Protein AF-A0A847CX17-F1 (afdb_monomer_lite)

Radius of gyration: 21.46 Å; chains: 1; bounding box: 56×15×43 Å

Sequence (42 aa):
VGGSDSPELKKGKTFVRKEEKVGRNDPCPCGSGKKYKKCCGA

Structure (mmCIF, N/CA/C/O backbone):
data_AF-A0A847CX17-F1
#
_entry.id   AF-A0A847CX17-F1
#
loop_
_atom_site.group_PDB
_atom_site.id
_atom_site.type_symbol
_atom_site.label_atom_id
_atom_site.label_alt_id
_atom_site.label_comp_id
_atom_site.label_asym_id
_atom_site.label_entity_id
_atom_site.label_seq_id
_atom_site.pdbx_PDB_ins_code
_atom_site.Cartn_x
_atom_site.Cartn_y
_atom_site.Cartn_z
_atom_site.occupancy
_atom_site.B_iso_or_equiv
_atom_site.auth_seq_id
_atom_site.auth_comp_id
_atom_site.auth_asym_id
_atom_site.auth_atom_id
_atom_site.pdbx_PDB_model_num
ATOM 1 N N . VAL A 1 1 ? 43.286 5.575 -34.095 1.00 49.31 1 VAL A N 1
ATOM 2 C CA . VAL A 1 1 ? 42.691 4.603 -33.150 1.00 49.31 1 VAL A CA 1
ATOM 3 C C . VAL A 1 1 ? 41.339 5.149 -32.710 1.00 49.31 1 VAL A C 1
ATOM 5 O O . VAL A 1 1 ? 41.287 6.060 -31.901 1.00 49.31 1 VAL A O 1
ATOM 8 N N . GLY A 1 2 ? 40.263 4.743 -33.388 1.00 46.38 2 GLY A N 1
ATOM 9 C CA . GLY A 1 2 ? 38.898 5.199 -33.097 1.00 46.38 2 GLY A CA 1
ATOM 10 C C . GLY A 1 2 ? 38.253 4.235 -32.110 1.00 46.38 2 GLY A C 1
ATOM 11 O O . GLY A 1 2 ? 38.272 3.034 -32.357 1.00 46.38 2 GLY A O 1
ATOM 12 N N . GLY A 1 3 ? 37.783 4.752 -30.975 1.00 50.19 3 GLY A N 1
ATOM 13 C CA . GLY A 1 3 ? 37.198 3.961 -29.895 1.00 50.19 3 GLY A CA 1
ATOM 14 C C . GLY A 1 3 ? 35.855 3.369 -30.306 1.00 50.19 3 GLY A C 1
ATOM 15 O O . GLY A 1 3 ? 34.913 4.103 -30.595 1.00 50.19 3 GLY A O 1
ATOM 16 N N . SER A 1 4 ? 35.806 2.044 -30.341 1.00 55.03 4 SER A N 1
ATOM 17 C CA . SER A 1 4 ? 34.621 1.258 -30.654 1.00 55.03 4 SER A CA 1
ATOM 18 C C . SER A 1 4 ? 33.704 1.121 -29.437 1.00 55.03 4 SER A C 1
ATOM 20 O O . SER A 1 4 ? 34.138 0.677 -28.378 1.00 55.03 4 SER A O 1
ATOM 22 N N . ASP A 1 5 ? 32.441 1.459 -29.682 1.00 57.00 5 ASP A N 1
ATO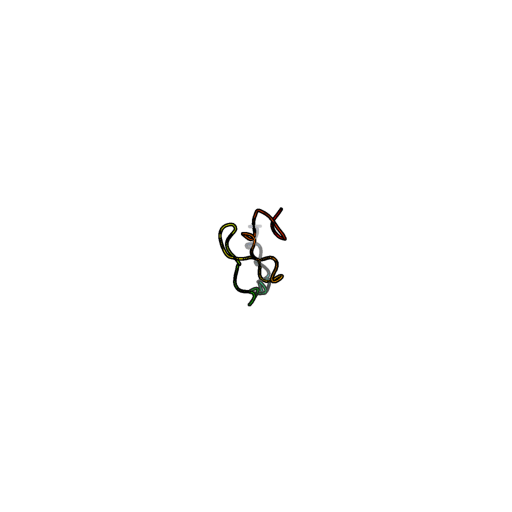M 23 C CA . ASP A 1 5 ? 31.212 0.817 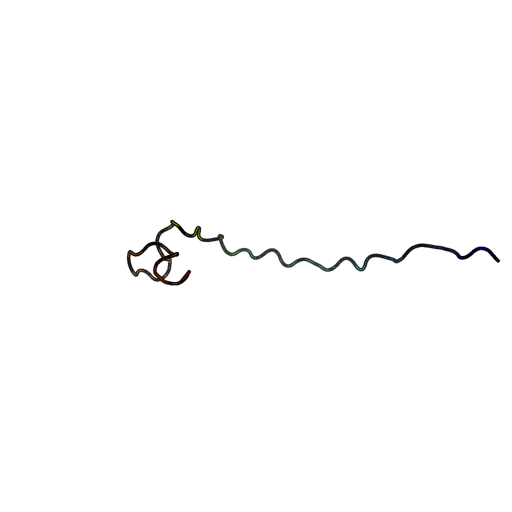-29.207 1.00 57.00 5 ASP A CA 1
ATOM 24 C C . ASP A 1 5 ? 30.818 0.828 -27.713 1.00 57.00 5 ASP A C 1
ATOM 26 O O . ASP A 1 5 ? 31.324 0.087 -26.876 1.00 57.00 5 ASP A O 1
ATOM 30 N N . SER A 1 6 ? 29.827 1.689 -27.446 1.00 62.00 6 SER A N 1
ATOM 31 C CA . SER A 1 6 ? 28.540 1.447 -26.768 1.00 62.00 6 SER A CA 1
ATOM 32 C C . SER A 1 6 ? 28.465 0.503 -25.548 1.00 62.00 6 SER A C 1
ATOM 34 O O . SER A 1 6 ? 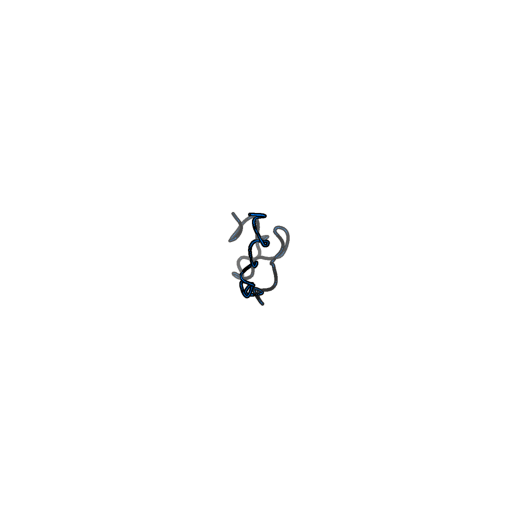28.746 -0.688 -25.652 1.00 62.00 6 SER A O 1
ATOM 36 N N . PRO A 1 7 ? 27.931 0.965 -24.395 1.00 59.78 7 PRO A N 1
ATOM 37 C CA . PRO A 1 7 ? 27.702 0.099 -23.243 1.00 59.78 7 PRO A CA 1
ATOM 38 C C . PRO A 1 7 ? 26.496 -0.830 -23.468 1.00 59.78 7 PRO A C 1
ATOM 40 O O . PRO A 1 7 ? 25.346 -0.390 -23.518 1.00 59.78 7 PRO A O 1
ATOM 43 N N . GLU A 1 8 ? 26.758 -2.136 -23.547 1.00 63.69 8 GLU A N 1
ATOM 44 C CA . GLU A 1 8 ? 25.739 -3.186 -23.503 1.00 63.69 8 GLU A CA 1
ATOM 45 C C . GLU A 1 8 ? 24.922 -3.110 -22.201 1.00 63.69 8 GLU A C 1
ATOM 47 O O . GLU A 1 8 ? 25.372 -3.437 -21.097 1.00 63.69 8 GLU A O 1
ATOM 52 N N . LEU A 1 9 ? 23.669 -2.680 -22.347 1.00 59.78 9 LEU A N 1
ATOM 53 C CA . LEU A 1 9 ? 22.648 -2.660 -21.309 1.00 59.78 9 LEU A CA 1
ATOM 54 C C . LEU A 1 9 ? 22.312 -4.094 -20.878 1.00 59.78 9 LEU A C 1
ATOM 56 O O . LEU A 1 9 ? 21.532 -4.797 -21.523 1.00 59.78 9 LEU A O 1
ATOM 60 N N . LYS A 1 10 ? 22.864 -4.520 -19.737 1.00 61.25 10 LYS A N 1
ATOM 61 C CA . LYS A 1 10 ? 22.457 -5.746 -19.036 1.00 61.25 10 LYS A CA 1
ATOM 62 C C . LYS A 1 10 ? 20.951 -5.699 -18.762 1.00 61.25 10 LYS A C 1
ATOM 64 O O . LYS A 1 10 ? 20.486 -4.972 -17.885 1.00 61.25 10 LYS A O 1
ATOM 69 N N . LYS A 1 11 ? 20.186 -6.490 -19.515 1.00 63.53 11 LYS A N 1
ATOM 70 C CA . LYS A 1 11 ? 18.728 -6.625 -19.410 1.00 63.53 11 LYS A CA 1
ATOM 71 C C . LYS A 1 11 ? 18.352 -7.273 -18.074 1.00 63.53 11 LYS A C 1
ATOM 73 O O . LYS A 1 11 ? 18.214 -8.491 -17.968 1.00 63.53 11 LYS A O 1
ATOM 78 N N . GLY A 1 12 ? 18.221 -6.450 -17.036 1.00 66.75 12 GLY A N 1
ATOM 79 C CA . GLY A 1 12 ? 17.691 -6.861 -15.741 1.00 66.75 12 GLY A CA 1
ATOM 80 C C . GLY A 1 12 ? 16.257 -7.353 -15.912 1.00 66.75 12 GLY A C 1
ATOM 81 O O . GLY A 1 12 ? 15.402 -6.625 -16.411 1.00 66.75 12 GLY A O 1
ATOM 82 N N . LYS A 1 13 ? 15.988 -8.603 -15.530 1.00 68.31 13 LYS A N 1
ATOM 83 C CA . LYS A 1 13 ? 14.625 -9.140 -15.492 1.00 68.31 13 LYS A CA 1
ATOM 84 C C . LYS A 1 13 ? 13.876 -8.385 -14.393 1.00 68.31 13 LYS A C 1
ATOM 86 O O . LYS A 1 13 ? 14.086 -8.646 -13.211 1.00 68.31 13 LYS A O 1
ATOM 91 N N . THR A 1 14 ? 13.059 -7.406 -14.766 1.00 71.19 14 THR A N 1
ATOM 92 C CA . THR A 1 14 ? 12.198 -6.695 -13.823 1.00 71.19 14 THR A CA 1
ATOM 93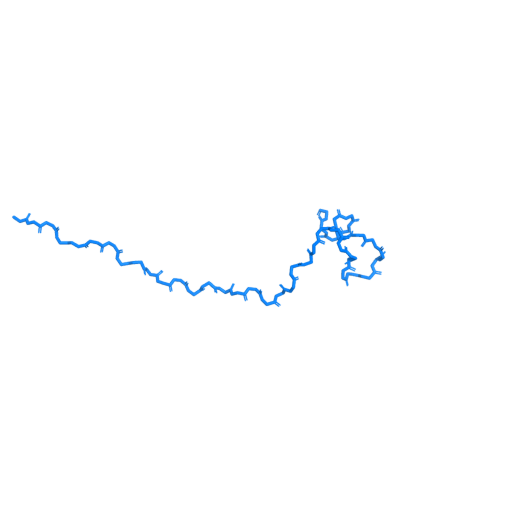 C C . THR A 1 14 ? 11.117 -7.662 -13.350 1.00 71.19 14 THR A C 1
ATOM 95 O O . THR A 1 14 ? 10.259 -8.092 -14.117 1.00 71.19 14 THR A O 1
ATOM 98 N N . PHE A 1 15 ? 11.186 -8.064 -12.082 1.00 73.44 15 PHE A N 1
ATOM 99 C CA . PHE A 1 15 ? 10.147 -8.883 -11.468 1.00 73.44 15 PHE A CA 1
ATOM 100 C C . PHE A 1 15 ? 8.847 -8.077 -11.437 1.00 73.44 15 PHE A C 1
ATOM 102 O O . PHE A 1 15 ? 8.729 -7.086 -10.715 1.00 73.44 15 PHE A O 1
ATOM 109 N N . VAL A 1 16 ? 7.869 -8.487 -12.244 1.00 73.44 16 VAL A N 1
ATOM 110 C CA . VAL A 1 16 ? 6.522 -7.920 -12.192 1.00 73.44 16 VAL A CA 1
ATOM 111 C C . VAL A 1 16 ? 5.875 -8.438 -10.912 1.00 73.44 16 VAL A C 1
ATOM 113 O O . VAL A 1 16 ? 5.584 -9.628 -10.798 1.00 73.44 16 VAL A O 1
ATOM 116 N N . ARG A 1 17 ? 5.673 -7.557 -9.925 1.00 72.25 17 ARG A N 1
ATOM 117 C CA . ARG A 1 17 ? 4.853 -7.887 -8.753 1.00 72.25 17 ARG A CA 1
ATOM 118 C C . ARG A 1 17 ? 3.452 -8.239 -9.253 1.00 72.25 17 ARG A C 1
ATOM 120 O O .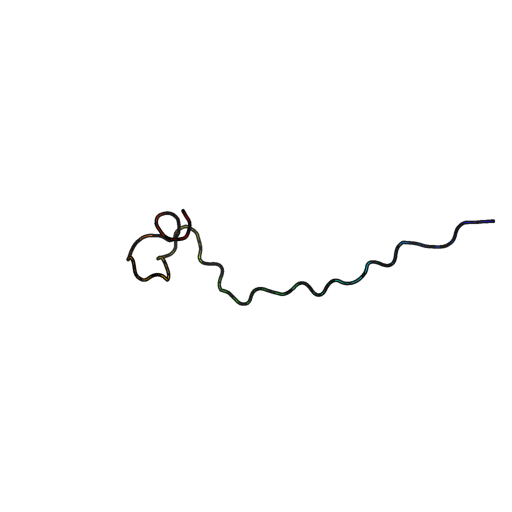 ARG A 1 17 ? 2.764 -7.380 -9.794 1.00 72.25 17 ARG A O 1
ATOM 127 N N . LYS A 1 18 ? 3.057 -9.501 -9.068 1.00 67.38 18 LYS A N 1
ATOM 128 C CA . LYS A 1 18 ? 1.706 -10.016 -9.348 1.00 67.38 18 LYS A CA 1
ATOM 129 C C . LYS A 1 18 ? 0.701 -9.637 -8.247 1.00 67.38 18 LYS A C 1
ATOM 131 O O . LYS A 1 18 ? -0.428 -10.106 -8.256 1.00 67.38 18 LYS A O 1
ATOM 136 N N . GLU A 1 19 ? 1.114 -8.826 -7.277 1.00 74.69 19 GLU A N 1
ATOM 137 C CA . GLU A 1 19 ? 0.206 -8.279 -6.276 1.00 74.69 19 GLU A CA 1
ATOM 138 C C . GLU A 1 19 ? -0.638 -7.181 -6.917 1.00 74.69 19 GLU A C 1
ATOM 140 O O . GLU A 1 19 ? -0.106 -6.237 -7.513 1.00 74.69 19 GLU A O 1
ATOM 145 N N . GLU A 1 20 ? -1.958 -7.306 -6.788 1.00 75.12 20 GLU A N 1
ATOM 146 C CA . GLU A 1 20 ? -2.868 -6.213 -7.098 1.00 75.12 20 GLU A CA 1
ATOM 147 C C . GLU A 1 20 ? -2.459 -5.001 -6.261 1.00 75.12 20 GLU A C 1
ATOM 149 O O . GLU A 1 20 ? -2.362 -5.060 -5.033 1.00 75.12 20 GLU A O 1
ATOM 154 N N . LYS A 1 21 ? -2.157 -3.891 -6.937 1.00 78.44 21 LYS A N 1
ATOM 155 C CA . LYS A 1 21 ? -1.826 -2.641 -6.260 1.00 78.44 21 LYS A CA 1
ATOM 156 C C . LYS A 1 21 ? -3.091 -2.140 -5.579 1.00 78.44 21 LYS A C 1
ATOM 158 O O . LYS A 1 21 ? -3.906 -1.489 -6.226 1.00 78.44 21 LYS A O 1
ATOM 163 N N . VAL A 1 22 ? -3.246 -2.438 -4.290 1.00 86.25 22 VAL A N 1
ATOM 164 C CA . VAL A 1 22 ? -4.363 -1.902 -3.514 1.00 86.25 22 VAL A CA 1
ATOM 165 C C . VAL A 1 22 ? -4.258 -0.376 -3.508 1.00 86.25 22 VAL A C 1
ATOM 167 O O . VAL A 1 22 ? -3.231 0.209 -3.138 1.00 86.25 22 VAL A O 1
ATOM 170 N N . GLY A 1 23 ? -5.292 0.291 -4.004 1.00 90.50 23 GLY A N 1
ATOM 171 C CA . GLY A 1 23 ? -5.328 1.738 -4.058 1.00 90.50 23 GLY A CA 1
ATOM 172 C C . GLY A 1 23 ? -5.448 2.316 -2.653 1.00 90.50 23 GLY A C 1
ATOM 173 O O . GLY A 1 23 ? -6.076 1.754 -1.758 1.00 90.50 23 GLY A O 1
ATOM 174 N N . ARG A 1 24 ? -4.894 3.515 -2.436 1.00 90.50 24 ARG A N 1
ATOM 175 C CA . ARG A 1 24 ? -4.960 4.200 -1.129 1.00 90.50 24 ARG A CA 1
ATOM 176 C C . ARG A 1 24 ? -6.392 4.362 -0.595 1.00 90.50 24 ARG A C 1
ATOM 178 O O . ARG A 1 24 ? -6.589 4.442 0.616 1.00 90.50 24 ARG A O 1
ATOM 185 N N . ASN A 1 25 ? -7.385 4.467 -1.472 1.00 93.06 25 ASN A N 1
ATOM 186 C CA . ASN A 1 25 ? -8.781 4.657 -1.078 1.00 93.06 25 ASN A CA 1
ATOM 187 C C . ASN A 1 25 ? -9.586 3.355 -0.969 1.00 93.06 25 ASN A C 1
ATOM 189 O O . ASN A 1 25 ? -10.694 3.424 -0.437 1.00 93.06 25 ASN A O 1
ATOM 193 N N . ASP A 1 26 ? -9.041 2.227 -1.425 1.00 93.00 26 ASP A N 1
ATOM 194 C CA . ASP A 1 26 ? -9.706 0.923 -1.395 1.00 93.00 26 ASP A CA 1
ATOM 195 C C . ASP A 1 26 ? -9.830 0.391 0.038 1.00 93.00 26 ASP A C 1
ATOM 197 O O . ASP A 1 26 ? -9.091 0.836 0.927 1.00 93.00 26 ASP A O 1
ATOM 201 N N . PRO A 1 27 ? -10.775 -0.524 0.312 1.00 93.56 27 PRO A N 1
ATOM 202 C CA . PRO A 1 27 ? -10.853 -1.201 1.602 1.00 93.56 27 PRO A CA 1
ATOM 203 C C . PRO A 1 27 ? -9.543 -1.937 1.923 1.00 93.56 27 PRO A C 1
ATOM 205 O O . PRO A 1 27 ? -8.922 -2.547 1.056 1.00 93.56 27 PRO A O 1
ATOM 208 N N . CYS A 1 28 ? -9.106 -1.875 3.182 1.00 94.06 28 CYS A N 1
ATOM 209 C CA . CYS A 1 28 ? -7.893 -2.558 3.619 1.00 94.06 28 CYS A CA 1
ATOM 210 C C . CYS A 1 28 ? -8.060 -4.084 3.510 1.00 94.06 28 CYS A C 1
ATOM 212 O O . CYS A 1 28 ? -8.997 -4.617 4.113 1.00 94.06 28 CYS A O 1
ATOM 214 N N . PRO A 1 29 ? -7.118 -4.808 2.874 1.00 91.00 29 PRO A N 1
ATOM 215 C CA . PRO A 1 29 ? -7.172 -6.270 2.775 1.00 91.00 29 PRO A CA 1
ATOM 216 C C . PRO A 1 29 ? -6.982 -6.962 4.135 1.00 91.00 29 PRO A C 1
ATOM 218 O O . PRO A 1 29 ? -7.230 -8.151 4.272 1.00 91.00 29 PRO A O 1
ATOM 221 N N . CYS A 1 30 ? -6.589 -6.208 5.165 1.00 91.62 30 CYS A N 1
ATOM 222 C CA . CYS A 1 30 ? -6.466 -6.655 6.547 1.00 91.62 30 CYS A CA 1
ATOM 223 C C . CYS A 1 30 ? -7.809 -6.902 7.267 1.00 91.62 30 CYS A C 1
ATOM 225 O O . CYS A 1 30 ? -7.806 -7.267 8.439 1.00 91.62 30 CYS A O 1
ATOM 227 N N . GLY A 1 31 ? -8.952 -6.637 6.621 1.00 87.88 31 GLY A N 1
ATOM 228 C CA . GLY A 1 31 ? -10.277 -6.871 7.209 1.00 87.88 31 GLY A CA 1
ATOM 229 C C . GLY A 1 31 ? -10.716 -5.838 8.254 1.00 87.88 31 GLY A C 1
ATOM 230 O O . GLY A 1 31 ? -11.732 -6.019 8.912 1.00 87.88 31 GLY A O 1
ATOM 231 N N . SER A 1 32 ? -9.996 -4.722 8.398 1.00 91.44 32 SER A N 1
ATOM 232 C CA . SER A 1 32 ? -10.303 -3.692 9.405 1.00 91.44 32 SER A CA 1
ATOM 233 C C . SER A 1 32 ? -11.521 -2.816 9.081 1.00 91.44 32 SER A C 1
ATOM 235 O O . SER A 1 32 ? -11.879 -1.947 9.876 1.00 91.44 32 SER A O 1
ATOM 237 N N . GLY A 1 33 ? -12.102 -2.955 7.883 1.00 91.69 33 GLY A N 1
ATOM 238 C CA . GLY A 1 33 ? -13.180 -2.095 7.376 1.00 91.69 33 GLY A CA 1
ATOM 239 C C . GLY A 1 33 ? -12.757 -0.651 7.060 1.00 91.69 33 GLY A C 1
ATOM 240 O O . GLY A 1 33 ? -13.563 0.145 6.582 1.00 91.69 33 GLY A O 1
ATOM 241 N N . LYS A 1 34 ? -11.491 -0.282 7.298 1.00 93.62 34 LYS A N 1
ATOM 242 C CA . LYS A 1 34 ? -10.945 1.054 7.009 1.00 93.62 34 LYS A CA 1
ATOM 243 C C . LYS A 1 34 ? -10.358 1.105 5.597 1.00 93.62 34 LYS A C 1
ATOM 245 O O . LYS A 1 34 ? -9.904 0.095 5.066 1.00 93.62 34 LYS A O 1
ATOM 250 N N . LYS A 1 35 ? -10.299 2.304 5.002 1.00 94.19 35 LYS A N 1
ATOM 251 C CA . LYS A 1 35 ? -9.557 2.536 3.745 1.00 94.19 35 LYS A CA 1
ATOM 252 C C . LYS A 1 35 ? -8.074 2.215 3.941 1.00 94.19 35 LYS A C 1
ATOM 254 O O . LYS A 1 35 ? -7.536 2.538 5.002 1.00 94.19 35 LYS A O 1
ATOM 259 N N . TYR A 1 36 ? -7.402 1.680 2.923 1.00 94.56 36 TYR A N 1
ATOM 260 C CA . TYR A 1 36 ? -5.995 1.277 2.975 1.00 94.56 36 TYR A CA 1
ATOM 261 C C . TYR A 1 36 ? -5.097 2.398 3.517 1.00 94.56 36 TYR A C 1
ATOM 263 O O . TYR A 1 36 ? -4.374 2.179 4.485 1.00 94.56 36 TYR A O 1
ATOM 271 N N . LYS A 1 37 ? -5.252 3.639 3.029 1.00 94.31 37 LYS A N 1
ATOM 272 C CA . LYS A 1 37 ? -4.506 4.826 3.507 1.00 94.31 37 LYS A CA 1
ATOM 273 C C . LYS A 1 37 ? -4.712 5.203 4.979 1.00 94.31 37 LYS A C 1
ATOM 275 O O . LYS A 1 37 ? -4.014 6.074 5.476 1.00 94.31 37 LYS A O 1
ATOM 280 N N . LYS A 1 38 ? -5.738 4.660 5.638 1.00 94.88 38 LYS A N 1
ATOM 281 C CA . LYS A 1 38 ? -6.067 4.898 7.056 1.00 94.88 38 LYS A CA 1
ATOM 282 C C . LYS A 1 38 ? -5.800 3.654 7.918 1.00 94.88 38 LYS A C 1
ATOM 284 O O . LYS A 1 38 ? -6.261 3.595 9.056 1.00 94.88 38 LYS A O 1
ATOM 289 N N . CYS A 1 39 ? -5.152 2.636 7.353 1.00 94.75 39 CYS A N 1
ATOM 290 C CA . CYS A 1 39 ? 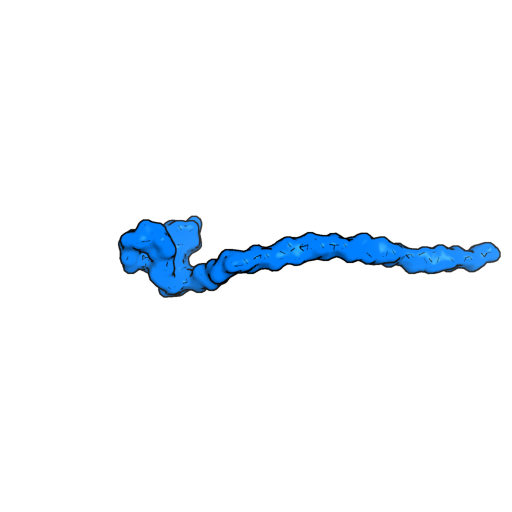-4.859 1.371 8.014 1.00 94.75 39 CYS A CA 1
ATOM 291 C C . CYS A 1 39 ? -3.437 0.911 7.657 1.00 94.75 39 CYS A C 1
ATOM 293 O O . CYS A 1 39 ? -2.490 1.506 8.145 1.00 94.75 39 CYS A O 1
ATOM 295 N N . CYS A 1 40 ? -3.268 -0.098 6.796 1.00 91.56 40 CYS A N 1
ATOM 296 C CA . CYS A 1 40 ? -1.951 -0.644 6.438 1.00 91.56 40 CYS A CA 1
ATOM 297 C C . CYS A 1 40 ? -1.132 0.224 5.468 1.00 91.56 40 CYS A C 1
ATOM 299 O O . CYS A 1 40 ? 0.049 -0.031 5.283 1.00 91.56 40 CYS A O 1
ATOM 301 N N . GLY A 1 41 ? -1.756 1.211 4.822 1.00 86.50 41 GLY A N 1
ATOM 302 C CA . GLY A 1 41 ? -1.099 2.177 3.938 1.00 86.50 41 GLY A CA 1
ATOM 303 C C . GLY A 1 41 ? -0.830 3.535 4.590 1.00 86.50 41 GLY A C 1
ATOM 304 O O . GLY A 1 41 ? -0.708 4.521 3.851 1.00 86.50 41 GLY A O 1
ATOM 305 N N . ALA A 1 42 ? -0.865 3.589 5.927 1.00 68.94 42 ALA A N 1
ATOM 306 C CA . ALA A 1 42 ? -0.383 4.715 6.724 1.00 68.94 42 ALA A CA 1
ATOM 307 C C . ALA A 1 42 ? 1.150 4.731 6.738 1.00 68.94 42 ALA A C 1
ATOM 309 O O . ALA A 1 42 ? 1.739 3.631 6.822 1.00 68.94 42 ALA A O 1
#

Foldseek 3Di:
DDDDDDDDDPPDPPPDPPDDPQDQQHQPPVPPRHRCVVPVVD

pLDDT: mean 77.54, std 15.23, range [46.38, 94.88]

Secondary structure (DSSP, 8-state):
-PPP--------------S----TTSBPTTSSSSBGGGTTT-